Protein AF-A0A5J5MX87-F1 (afdb_monomer_lite)

pLDDT: mean 70.72, std 14.15, range [41.59, 87.38]

Radius of gyration: 23.37 Å; chains: 1; bounding box: 48×44×60 Å

Secondary structure (DSSP, 8-state):
---HHHHHHHHHHHHHHHGGG-------S----------SPPPGGG-S--EEPPTTSSS--EE---SS-----

Structure (mmCIF, N/CA/C/O backbone):
data_AF-A0A5J5MX87-F1
#
_entry.id   AF-A0A5J5MX87-F1
#
loop_
_atom_site.group_PDB
_atom_site.id
_atom_site.type_symbol
_atom_site.label_atom_id
_atom_site.label_alt_id
_atom_site.label_comp_id
_atom_site.label_asym_id
_atom_site.label_entity_id
_atom_site.label_seq_id
_atom_site.pdbx_PDB_ins_code
_atom_site.Cartn_x
_atom_site.Cartn_y
_atom_site.Cartn_z
_atom_site.occupancy
_atom_site.B_iso_or_equiv
_atom_site.auth_seq_id
_atom_site.auth_comp_id
_atom_site.auth_asym_id
_atom_site.auth_atom_id
_atom_site.pdbx_PDB_model_num
ATOM 1 N N . MET A 1 1 ? -38.052 34.158 -36.634 1.00 41.59 1 MET A N 1
ATOM 2 C CA . MET A 1 1 ? -36.973 34.568 -35.707 1.00 41.59 1 MET A CA 1
ATOM 3 C C . MET A 1 1 ? -36.611 33.344 -34.882 1.00 41.59 1 MET A C 1
ATOM 5 O O . MET A 1 1 ? -37.499 32.774 -34.263 1.00 41.59 1 MET A O 1
ATOM 9 N N . LYS A 1 2 ? -35.391 32.821 -35.028 1.00 58.56 2 LYS A N 1
ATOM 10 C CA . LYS A 1 2 ? -35.025 31.449 -34.641 1.00 58.56 2 LYS A CA 1
ATOM 11 C C . LYS A 1 2 ? -33.938 31.528 -33.565 1.00 58.56 2 LYS A C 1
ATOM 13 O O . LYS A 1 2 ? -32.758 31.407 -33.861 1.00 58.56 2 LYS A O 1
ATOM 18 N N . ASN A 1 3 ? -34.349 31.772 -32.322 1.00 61.00 3 ASN A N 1
ATOM 19 C CA . ASN A 1 3 ? -33.446 32.031 -31.190 1.00 61.00 3 ASN A CA 1
ATOM 20 C C . ASN A 1 3 ? -33.022 30.739 -30.459 1.00 61.00 3 ASN A C 1
ATOM 22 O O . ASN A 1 3 ? -32.744 30.752 -29.265 1.00 61.00 3 ASN A O 1
ATOM 26 N N . PHE A 1 4 ? -32.942 29.617 -31.178 1.00 58.78 4 PHE A N 1
ATOM 27 C CA . PHE A 1 4 ? -32.523 28.326 -30.627 1.00 58.78 4 PHE A CA 1
ATOM 28 C C . PHE A 1 4 ? -31.023 28.194 -30.268 1.00 58.78 4 PHE A C 1
ATOM 30 O O . PHE A 1 4 ? -30.732 27.350 -29.420 1.00 58.78 4 PHE A O 1
ATOM 37 N N . PRO A 1 5 ? -30.054 28.975 -30.812 1.00 66.69 5 PRO A N 1
ATOM 38 C CA . PRO A 1 5 ? -28.645 28.730 -30.489 1.00 66.69 5 PRO A CA 1
ATOM 39 C C . PRO A 1 5 ? -28.237 29.269 -29.111 1.00 66.69 5 PRO A C 1
ATOM 41 O O . PRO A 1 5 ? -27.305 28.745 -28.512 1.00 66.69 5 PRO A O 1
ATOM 44 N N . VAL A 1 6 ? -28.940 30.276 -28.574 1.00 69.25 6 VAL A N 1
ATOM 45 C CA . VAL A 1 6 ? -28.555 30.925 -27.306 1.00 69.25 6 VAL A CA 1
ATOM 46 C C . VAL A 1 6 ? -28.796 30.005 -26.112 1.00 69.25 6 VAL A C 1
ATOM 48 O O . VAL A 1 6 ? -27.918 29.855 -25.272 1.00 69.25 6 VAL A O 1
ATOM 51 N N . ALA A 1 7 ? -29.950 29.335 -26.058 1.00 70.75 7 ALA A N 1
ATOM 52 C CA . ALA A 1 7 ? -30.245 28.389 -24.983 1.00 70.75 7 ALA A CA 1
ATOM 53 C C . ALA A 1 7 ? -29.242 27.225 -24.978 1.00 70.75 7 ALA A C 1
ATOM 55 O O . ALA A 1 7 ? -28.709 26.875 -23.929 1.00 70.75 7 ALA A O 1
ATOM 56 N N . SER A 1 8 ? -28.919 26.684 -26.157 1.00 71.12 8 SER A N 1
ATOM 57 C CA . SER A 1 8 ? -27.949 25.593 -26.289 1.00 71.12 8 SER A CA 1
ATOM 58 C C . SER A 1 8 ? -26.540 26.004 -25.846 1.00 71.12 8 SER A C 1
ATOM 60 O O . SER A 1 8 ? -25.847 25.211 -25.213 1.00 71.12 8 SER A O 1
ATOM 62 N N . LEU A 1 9 ? -26.126 27.242 -26.141 1.00 76.44 9 LEU A N 1
ATOM 63 C CA . LEU A 1 9 ? -24.853 27.800 -25.678 1.00 76.44 9 LEU A CA 1
ATOM 64 C C . LEU A 1 9 ? -24.820 27.958 -24.153 1.00 76.44 9 LEU A C 1
ATOM 66 O O . LEU A 1 9 ? -23.824 27.605 -23.529 1.00 76.44 9 LEU A O 1
ATOM 70 N N . LEU A 1 10 ? -25.910 28.430 -23.542 1.00 78.00 10 LEU A N 1
ATOM 71 C CA . LEU A 1 10 ? -25.999 28.571 -22.085 1.00 78.00 10 LEU A CA 1
ATOM 72 C C . LEU A 1 10 ? -25.936 27.216 -21.369 1.00 78.00 10 LEU A C 1
ATOM 74 O O . LEU A 1 10 ? -25.229 27.089 -20.372 1.00 78.00 10 LEU A O 1
ATOM 78 N N . PHE A 1 11 ? -26.612 26.191 -21.898 1.00 75.62 11 PHE A N 1
ATOM 79 C CA . PHE A 1 11 ? -26.529 24.831 -21.355 1.00 75.62 11 PHE A CA 1
ATOM 80 C C . PHE A 1 11 ? -25.107 24.264 -21.423 1.00 75.62 11 PHE A C 1
ATOM 82 O O . PHE A 1 11 ? -24.641 23.686 -20.446 1.00 75.62 11 PHE A O 1
ATOM 89 N N . LEU A 1 12 ? -24.393 24.474 -22.534 1.00 75.12 12 LEU A N 1
ATOM 90 C CA . LEU A 1 12 ? -22.993 24.053 -22.668 1.00 75.12 12 LEU A CA 1
ATOM 91 C C . LEU A 1 12 ? -22.082 24.734 -21.639 1.00 75.12 12 LEU A C 1
ATOM 93 O O . LEU A 1 12 ? -21.262 24.066 -21.014 1.00 75.12 12 LEU A O 1
ATOM 97 N N . VAL A 1 13 ? -22.248 26.043 -21.425 1.00 77.62 13 VAL A N 1
ATOM 98 C CA . VAL A 1 13 ? -21.463 26.794 -20.431 1.00 77.62 13 VAL A CA 1
ATOM 99 C C . VAL A 1 13 ? -21.735 26.289 -19.011 1.00 77.62 13 VAL A C 1
ATOM 101 O O . VAL A 1 13 ? -20.798 26.150 -18.225 1.00 77.62 13 VAL A O 1
ATOM 104 N N . LEU A 1 14 ? -22.991 25.968 -18.685 1.00 73.56 14 LEU A N 1
ATOM 105 C CA . LEU A 1 14 ? -23.359 25.416 -17.379 1.00 73.56 14 LEU A CA 1
ATOM 106 C C . LEU A 1 14 ? -22.720 24.045 -17.132 1.00 73.56 14 LEU A C 1
ATOM 108 O O . LEU A 1 14 ? -22.179 23.830 -16.053 1.00 73.56 14 LEU A O 1
ATOM 112 N N . ILE A 1 15 ? -22.728 23.149 -18.125 1.00 71.25 15 ILE A N 1
ATOM 113 C CA . ILE A 1 15 ? -22.101 21.823 -18.002 1.00 71.25 15 ILE A CA 1
ATOM 114 C C . ILE A 1 15 ? -20.587 21.965 -17.792 1.00 71.25 15 ILE A C 1
ATOM 116 O O . ILE A 1 15 ? -20.054 21.409 -16.838 1.00 71.25 15 ILE A O 1
ATOM 120 N N . LEU A 1 16 ? -19.911 22.793 -18.596 1.00 67.44 16 LEU A N 1
ATOM 121 C CA . LEU A 1 16 ? -18.463 23.018 -18.468 1.00 67.44 16 LEU A CA 1
ATOM 122 C C . LEU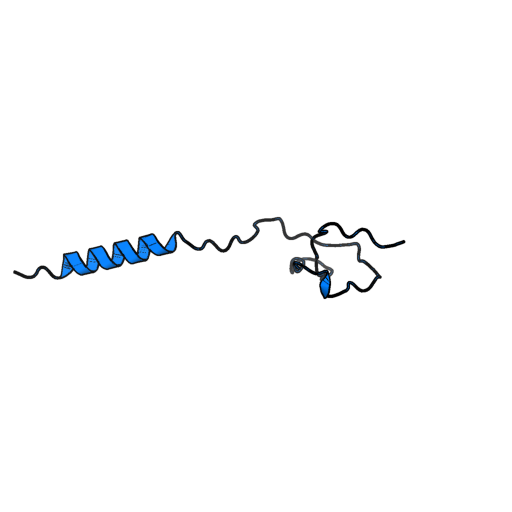 A 1 16 ? -18.063 23.665 -17.132 1.00 67.44 16 LEU A C 1
ATOM 124 O O . LEU A 1 16 ? -16.956 23.449 -16.650 1.00 67.44 16 LEU A O 1
ATOM 128 N N . SER A 1 17 ? -18.950 24.459 -16.528 1.00 66.06 17 SER A N 1
ATOM 129 C CA . SER A 1 17 ? -18.706 25.067 -15.213 1.00 66.06 17 SER A CA 1
ATOM 130 C C . SER A 1 17 ? -18.792 24.045 -14.073 1.00 66.06 17 SER A C 1
ATOM 132 O O . SER A 1 17 ? -18.164 24.235 -13.034 1.00 66.06 17 SER A O 1
ATOM 134 N N . VAL A 1 18 ? -19.565 22.969 -14.256 1.00 62.06 18 VAL A N 1
ATOM 135 C CA . VAL A 1 18 ? -19.776 21.916 -13.250 1.00 62.06 18 VAL A CA 1
ATOM 136 C C . VAL A 1 18 ? -18.621 20.904 -13.221 1.00 62.06 18 VAL A C 1
ATOM 138 O O . VAL A 1 18 ? -18.362 20.321 -12.171 1.00 62.06 18 VAL A O 1
ATOM 141 N N . ASP A 1 19 ? -17.848 20.768 -14.303 1.00 54.81 19 ASP A N 1
ATOM 142 C CA . ASP A 1 19 ? -16.672 19.881 -14.357 1.00 54.81 19 ASP A CA 1
ATOM 143 C C . ASP A 1 19 ? -15.457 20.381 -13.543 1.00 54.81 19 ASP A C 1
ATOM 145 O O . ASP A 1 19 ? -14.477 19.656 -13.371 1.00 54.81 19 ASP A O 1
ATOM 149 N N . LEU A 1 20 ? -15.509 21.586 -12.960 1.00 55.75 20 LEU A N 1
ATOM 150 C CA . LEU A 1 20 ? -14.458 22.094 -12.062 1.00 55.75 20 LEU A CA 1
ATOM 151 C C . LEU A 1 20 ? -14.673 21.680 -10.590 1.00 55.75 20 LEU A C 1
ATOM 153 O O . LEU A 1 20 ? -14.263 22.389 -9.670 1.00 55.75 20 LEU A O 1
ATOM 157 N N . GLY A 1 21 ? -15.381 20.573 -10.365 1.00 56.62 21 GLY A N 1
ATOM 158 C CA . GLY A 1 21 ? -15.908 20.191 -9.058 1.00 56.62 21 GLY A CA 1
ATOM 159 C C . GLY A 1 21 ? -15.618 18.764 -8.616 1.00 56.62 21 GLY A C 1
ATOM 160 O O . GLY A 1 21 ? -16.219 18.348 -7.639 1.00 56.62 21 GLY A O 1
ATOM 161 N N . ASP A 1 22 ? -14.745 18.012 -9.288 1.00 52.53 22 ASP A N 1
ATOM 162 C CA . ASP A 1 22 ? -14.196 16.777 -8.714 1.00 52.53 22 ASP A CA 1
ATOM 163 C C . ASP A 1 22 ? -12.898 16.378 -9.427 1.00 52.53 22 ASP A C 1
ATOM 165 O O . ASP A 1 22 ? -12.797 15.369 -10.126 1.00 52.53 22 ASP A O 1
ATOM 169 N N . THR A 1 23 ? -11.839 17.170 -9.234 1.00 46.84 23 THR A N 1
ATOM 170 C CA . THR A 1 23 ? -10.526 16.533 -9.169 1.00 46.84 23 THR A CA 1
ATOM 171 C C . THR A 1 23 ? -10.566 15.668 -7.922 1.00 46.84 23 THR A C 1
ATOM 173 O O . THR A 1 23 ? -10.194 16.113 -6.834 1.00 46.84 23 THR A O 1
ATOM 176 N N . THR A 1 24 ? -11.011 14.4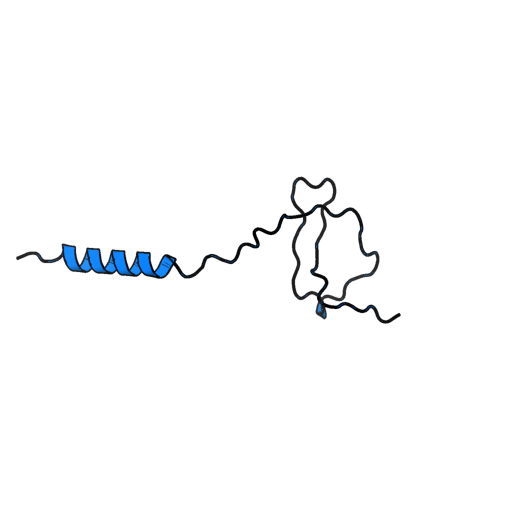13 -8.088 1.00 49.38 24 THR A N 1
ATOM 177 C CA . THR A 1 24 ? -10.630 13.323 -7.194 1.00 49.38 24 THR A CA 1
ATOM 178 C C . THR A 1 24 ? -9.174 13.576 -6.893 1.00 49.38 24 THR A C 1
ATOM 180 O O . THR A 1 24 ? -8.350 13.587 -7.813 1.00 49.38 24 THR A O 1
ATOM 183 N N . ARG A 1 25 ? -8.908 13.927 -5.636 1.00 51.09 25 ARG A N 1
ATOM 184 C CA . ARG A 1 25 ? -7.610 14.312 -5.104 1.00 51.09 25 ARG A CA 1
ATOM 185 C C . ARG A 1 25 ? -6.731 13.071 -5.167 1.00 51.09 25 ARG A C 1
ATOM 187 O O . ARG A 1 25 ? -6.486 12.415 -4.161 1.00 51.09 25 ARG A O 1
ATOM 194 N N . GLY A 1 26 ? -6.351 12.698 -6.386 1.00 47.12 26 GLY A N 1
ATOM 195 C CA . GLY A 1 26 ? -5.382 11.680 -6.698 1.00 47.12 26 GLY A CA 1
ATOM 196 C C . GLY A 1 26 ? -4.129 12.176 -6.033 1.00 47.12 26 GLY A C 1
ATOM 197 O O . GLY A 1 26 ? -3.547 13.166 -6.462 1.00 47.12 26 GLY A O 1
ATOM 198 N N . SER A 1 27 ? -3.836 11.571 -4.890 1.00 50.72 27 SER A N 1
ATOM 199 C CA . SER A 1 27 ? -2.645 11.820 -4.112 1.00 50.72 27 SER A CA 1
ATOM 200 C C . SER A 1 27 ? -1.463 11.634 -5.061 1.00 50.72 27 SER A C 1
ATOM 202 O O . SER A 1 27 ? -1.037 10.511 -5.324 1.00 50.72 27 SER A O 1
ATOM 204 N N . ASP A 1 28 ? -0.963 12.734 -5.630 1.00 50.59 28 ASP A N 1
ATOM 205 C CA . ASP A 1 28 ? 0.276 12.801 -6.412 1.00 50.59 28 ASP A CA 1
ATOM 206 C C . ASP A 1 28 ? 1.470 12.713 -5.441 1.00 50.59 28 ASP A C 1
ATOM 208 O O . ASP A 1 28 ? 2.413 13.499 -5.436 1.00 50.59 28 ASP A O 1
ATOM 212 N N . VAL A 1 29 ? 1.368 11.773 -4.502 1.00 47.38 29 VAL A N 1
ATOM 213 C CA . VAL A 1 29 ? 2.381 11.443 -3.519 1.00 47.38 29 VAL A CA 1
ATOM 214 C C . VAL A 1 29 ? 3.108 10.244 -4.096 1.00 47.38 29 VAL A C 1
ATOM 216 O O . VAL A 1 29 ? 2.506 9.228 -4.443 1.00 47.38 29 VAL A O 1
ATOM 219 N N . ALA A 1 30 ? 4.415 10.394 -4.283 1.00 52.47 30 ALA A N 1
ATOM 220 C CA . ALA A 1 30 ? 5.287 9.403 -4.888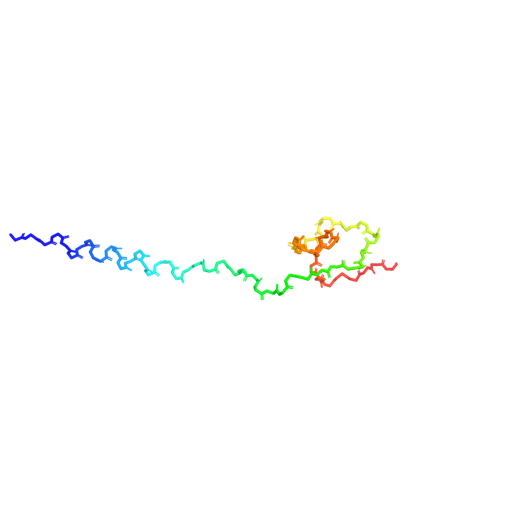 1.00 52.47 30 ALA A CA 1
ATOM 221 C C . ALA A 1 30 ? 4.991 7.983 -4.366 1.00 52.47 30 ALA A C 1
ATOM 223 O O . ALA A 1 30 ? 5.385 7.636 -3.266 1.00 52.47 30 ALA A O 1
ATOM 224 N N . LYS A 1 31 ? 4.296 7.143 -5.150 1.00 63.88 31 LYS A N 1
ATOM 225 C CA . LYS A 1 31 ? 4.031 5.746 -4.763 1.00 63.88 31 LYS A CA 1
ATOM 226 C C . LYS A 1 31 ? 5.367 5.025 -4.510 1.00 63.88 31 LYS A C 1
ATOM 228 O O . LYS A 1 31 ? 6.123 4.795 -5.458 1.00 63.88 31 LYS A O 1
ATOM 233 N N . PHE A 1 32 ? 5.669 4.737 -3.249 1.00 73.88 32 PHE A N 1
ATOM 234 C CA . PHE A 1 32 ? 6.949 4.189 -2.798 1.00 73.88 32 PHE A CA 1
ATOM 235 C C . PHE A 1 32 ? 7.022 2.665 -2.998 1.00 73.88 32 PHE A C 1
ATOM 237 O O . PHE A 1 32 ? 5.998 1.987 -3.108 1.00 73.88 32 PHE A O 1
ATOM 244 N N . CYS A 1 33 ? 8.243 2.123 -3.017 1.00 84.06 33 CYS A N 1
ATOM 245 C CA . CYS A 1 33 ? 8.481 0.693 -2.809 1.00 84.06 33 CYS A CA 1
ATOM 246 C C . CYS A 1 33 ? 8.815 0.440 -1.337 1.00 84.06 33 CYS A C 1
ATOM 248 O O . CYS A 1 33 ? 9.546 1.218 -0.721 1.00 84.06 33 CYS A O 1
ATOM 250 N N . CYS A 1 34 ? 8.299 -0.653 -0.781 1.00 84.06 34 CYS A N 1
ATOM 251 C CA . CYS A 1 34 ? 8.551 -1.053 0.599 1.00 84.06 34 CYS A CA 1
ATOM 252 C C . CYS A 1 34 ? 9.536 -2.221 0.645 1.00 84.06 34 CYS A C 1
ATOM 254 O O . CYS A 1 34 ? 9.424 -3.162 -0.133 1.00 84.06 34 CYS A O 1
ATOM 256 N N . PHE A 1 35 ? 10.474 -2.172 1.591 1.00 84.75 35 PHE 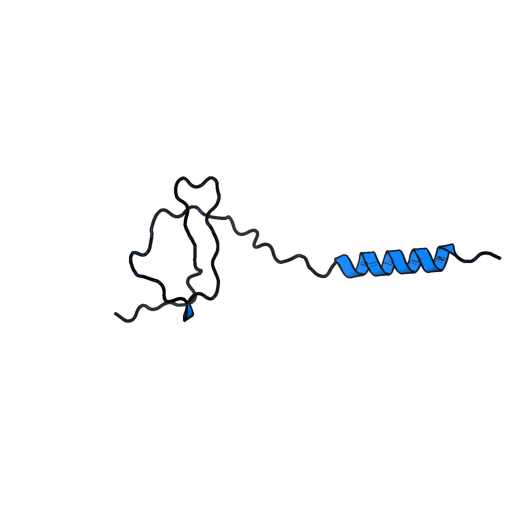A N 1
ATOM 257 C CA . PHE A 1 35 ? 11.456 -3.242 1.823 1.00 84.75 35 PHE A CA 1
ATOM 258 C C . PHE A 1 35 ? 11.378 -3.818 3.244 1.00 84.75 35 PHE A C 1
ATOM 260 O O . PHE A 1 35 ? 12.073 -4.777 3.566 1.00 84.75 35 PHE A O 1
ATOM 267 N N . GLN A 1 36 ? 10.534 -3.237 4.103 1.00 83.81 36 GLN A N 1
ATOM 268 C CA . GLN A 1 36 ? 10.297 -3.686 5.473 1.00 83.81 36 GLN A CA 1
ATOM 269 C C . GLN A 1 36 ? 8.802 -3.885 5.696 1.00 83.81 36 GLN A C 1
ATOM 271 O O . GLN A 1 36 ? 7.994 -3.041 5.309 1.00 83.81 36 GLN A O 1
ATOM 276 N N . TYR A 1 37 ? 8.456 -4.990 6.349 1.00 85.19 37 TYR A N 1
ATOM 277 C CA . TYR A 1 37 ? 7.081 -5.440 6.527 1.00 85.19 37 TYR A CA 1
ATOM 278 C C . TYR A 1 37 ? 6.812 -5.719 8.000 1.00 85.19 37 TYR A C 1
ATOM 280 O O . TYR A 1 37 ? 7.660 -6.271 8.706 1.00 85.19 37 TYR A O 1
ATOM 288 N N . SER A 1 38 ? 5.616 -5.360 8.465 1.00 82.56 38 SER A N 1
ATOM 289 C CA . SER A 1 38 ? 5.148 -5.800 9.777 1.00 82.56 38 SER A CA 1
ATOM 290 C C . SER A 1 38 ? 4.835 -7.291 9.723 1.00 82.56 38 SER A C 1
ATOM 292 O O . SER A 1 38 ? 4.051 -7.730 8.890 1.00 82.56 38 SER A O 1
ATOM 294 N N . GLN A 1 39 ? 5.408 -8.054 10.650 1.00 85.94 39 GLN A N 1
ATOM 295 C CA . GLN A 1 39 ? 5.074 -9.468 10.856 1.00 85.94 39 GLN A CA 1
ATOM 296 C C . GLN A 1 39 ? 3.812 -9.645 11.721 1.00 85.94 39 GLN A C 1
ATOM 298 O O . GLN A 1 39 ? 3.307 -10.753 11.873 1.00 85.94 39 GLN A O 1
ATOM 303 N N . LYS A 1 40 ? 3.303 -8.561 12.327 1.00 86.06 40 LYS A N 1
ATOM 304 C CA . LYS A 1 40 ? 2.090 -8.594 13.149 1.00 86.06 40 LYS A CA 1
ATOM 305 C C . LYS A 1 40 ? 0.849 -8.398 12.275 1.00 86.06 40 LYS A C 1
ATOM 307 O O . LYS A 1 40 ? 0.860 -7.476 11.451 1.00 86.06 40 LYS A O 1
ATOM 312 N N . PRO A 1 41 ? -0.221 -9.188 12.482 1.00 82.06 41 PRO A N 1
ATOM 313 C CA . PRO A 1 41 ? -1.484 -8.966 11.796 1.00 82.06 41 PRO A CA 1
ATOM 314 C C . PRO A 1 41 ? -2.055 -7.610 12.210 1.00 82.06 41 PRO A C 1
ATOM 316 O O . PRO A 1 41 ? -2.090 -7.273 13.395 1.00 82.06 41 PRO A O 1
ATOM 319 N N . LEU A 1 42 ? -2.496 -6.832 11.226 1.00 81.12 42 LEU A N 1
ATOM 320 C CA . LEU A 1 42 ? -3.120 -5.541 11.467 1.00 81.12 42 LEU A CA 1
ATOM 321 C C . LEU A 1 42 ? -4.633 -5.738 11.644 1.00 81.12 42 LEU A C 1
ATOM 323 O O . LEU A 1 42 ? -5.283 -6.257 10.731 1.00 81.12 42 LEU A O 1
ATOM 327 N N . PRO A 1 43 ? -5.224 -5.350 12.788 1.00 84.81 43 PRO A N 1
ATOM 328 C CA . PRO A 1 43 ? -6.667 -5.417 12.960 1.00 84.81 43 PRO A CA 1
ATOM 329 C C . PRO A 1 43 ? -7.374 -4.511 11.948 1.00 84.81 43 PRO A C 1
ATOM 331 O O . PRO A 1 43 ? -7.115 -3.311 11.901 1.00 84.81 43 PRO A O 1
ATOM 334 N N . TRP A 1 44 ? -8.320 -5.064 11.184 1.00 82.12 44 TRP A N 1
ATOM 335 C CA . TRP A 1 44 ? -9.032 -4.324 10.130 1.00 82.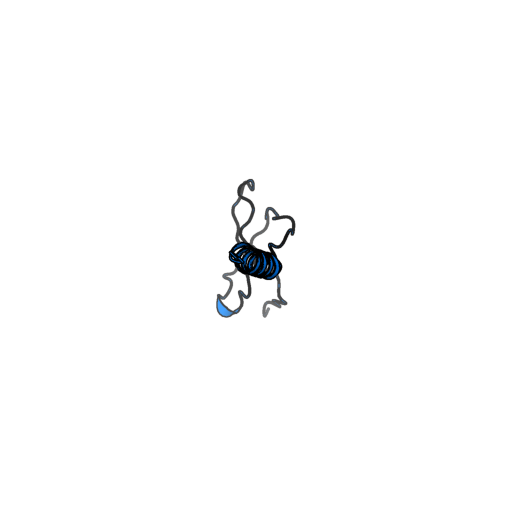12 44 TRP A CA 1
ATOM 336 C C . TRP A 1 44 ? -9.721 -3.051 10.640 1.00 82.12 44 TRP A C 1
ATOM 338 O O . TRP A 1 44 ? -9.767 -2.040 9.952 1.00 82.12 44 TRP A O 1
ATOM 348 N N . LYS A 1 45 ? -10.193 -3.077 11.893 1.00 82.12 45 LYS A N 1
ATOM 349 C CA . LYS A 1 45 ? -10.846 -1.938 12.558 1.00 82.12 45 LYS A CA 1
ATOM 350 C C . LYS A 1 45 ? -9.968 -0.684 12.647 1.00 82.12 45 LYS A C 1
ATOM 352 O O . LYS A 1 45 ? -10.504 0.389 12.887 1.00 82.12 45 LYS A O 1
ATOM 357 N N . TRP A 1 46 ? -8.650 -0.825 12.524 1.00 77.88 46 TRP A N 1
ATOM 358 C CA . TRP A 1 46 ? -7.684 0.272 12.645 1.00 77.88 46 TRP A CA 1
ATOM 359 C C . TRP A 1 46 ? -7.119 0.712 11.293 1.00 77.88 46 TRP A C 1
ATOM 361 O O . TRP A 1 46 ? -6.306 1.630 11.232 1.00 77.88 46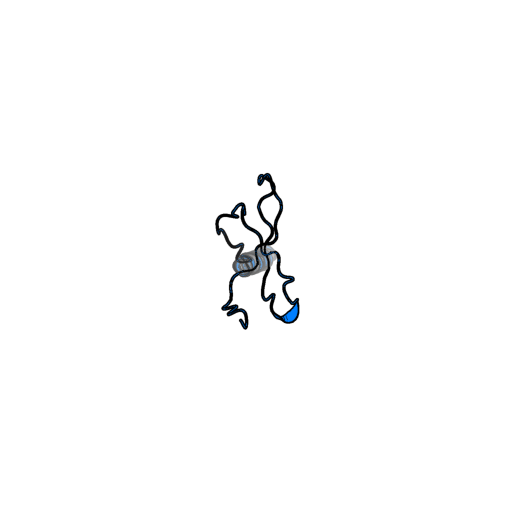 TRP A O 1
ATOM 371 N N . VAL A 1 47 ? -7.535 0.066 10.202 1.00 82.94 47 VAL A N 1
ATOM 372 C CA . VAL A 1 47 ? -7.126 0.441 8.850 1.00 82.94 47 VAL A CA 1
ATOM 373 C C . VAL A 1 47 ? -8.066 1.535 8.356 1.00 82.94 47 VAL A C 1
ATOM 375 O O . VAL A 1 47 ? -9.144 1.256 7.840 1.00 82.94 47 VAL A O 1
ATOM 378 N N . HIS A 1 48 ? -7.665 2.792 8.538 1.00 82.88 48 HIS A N 1
ATOM 379 C CA . HIS A 1 48 ? -8.418 3.943 8.027 1.00 82.88 48 HIS A CA 1
ATOM 380 C C . HIS A 1 48 ? -8.291 4.089 6.512 1.00 82.88 48 HIS A C 1
ATOM 382 O O . HIS A 1 48 ? -9.254 4.419 5.824 1.00 82.88 48 HIS A O 1
ATOM 388 N N . SER A 1 49 ? -7.093 3.839 5.995 1.00 81.00 49 SER A N 1
ATOM 389 C CA . SER A 1 49 ? -6.792 3.880 4.574 1.00 81.00 49 SER A CA 1
ATOM 390 C C . SER A 1 49 ? -5.665 2.908 4.255 1.00 81.00 49 SER A C 1
ATOM 392 O O . SER A 1 49 ? -4.875 2.520 5.123 1.00 81.00 49 SER A O 1
ATOM 394 N N . TYR A 1 50 ? -5.624 2.478 3.001 1.00 83.19 50 TYR A N 1
ATOM 395 C CA . TYR A 1 50 ? -4.564 1.634 2.491 1.00 83.19 50 TYR A CA 1
ATOM 396 C C . TYR A 1 50 ? -4.251 2.015 1.048 1.00 83.19 50 TYR A C 1
ATOM 398 O O . TYR A 1 50 ? -5.129 2.432 0.293 1.00 83.19 50 TYR A O 1
ATOM 406 N N . GLU A 1 51 ? -2.996 1.837 0.666 1.00 85.12 51 GLU A N 1
ATOM 407 C CA . GLU A 1 51 ? -2.505 2.066 -0.685 1.00 85.12 51 GLU A CA 1
ATOM 408 C C . GLU A 1 51 ? -1.644 0.885 -1.126 1.00 85.12 51 GLU A C 1
ATOM 410 O O . GLU A 1 51 ? -0.930 0.286 -0.326 1.00 85.12 51 GLU A O 1
ATOM 415 N N . PHE A 1 52 ? -1.682 0.541 -2.409 1.00 84.88 52 PHE A N 1
ATOM 416 C CA . PHE A 1 52 ? -0.785 -0.470 -2.962 1.00 84.88 52 PHE A CA 1
ATOM 417 C C . PHE A 1 52 ? 0.532 0.162 -3.420 1.00 84.88 52 PHE A C 1
ATOM 419 O O . PHE A 1 52 ? 0.557 1.265 -3.974 1.00 84.88 52 PHE A O 1
ATOM 426 N N . THR A 1 53 ? 1.636 -0.566 -3.247 1.00 87.38 53 THR A N 1
ATOM 427 C CA . THR A 1 53 ? 2.931 -0.210 -3.853 1.00 87.38 53 THR A CA 1
ATOM 428 C C . THR A 1 53 ? 2.845 -0.166 -5.380 1.00 87.38 53 THR A C 1
ATOM 430 O O . THR A 1 53 ? 1.997 -0.831 -5.976 1.00 87.38 53 THR A O 1
ATOM 433 N N . ARG A 1 54 ? 3.773 0.546 -6.038 1.00 84.50 54 ARG A N 1
ATOM 434 C CA . ARG A 1 54 ? 3.832 0.580 -7.511 1.00 84.50 54 ARG A CA 1
ATOM 435 C C . ARG A 1 54 ? 4.022 -0.792 -8.121 1.00 84.50 54 ARG A C 1
ATOM 437 O O . ARG A 1 54 ? 4.685 -1.665 -7.560 1.00 84.50 54 ARG A O 1
ATOM 444 N N . ASP A 1 55 ? 3.576 -0.904 -9.369 1.00 84.62 55 ASP A N 1
ATOM 445 C CA . ASP A 1 55 ? 3.751 -2.147 -10.084 1.00 84.62 55 ASP A CA 1
ATOM 446 C C . ASP A 1 55 ? 5.198 -2.489 -10.419 1.00 84.62 55 ASP A C 1
ATOM 448 O O . ASP A 1 55 ? 5.550 -3.665 -10.456 1.00 84.62 55 ASP A O 1
ATOM 452 N N . SER A 1 56 ? 6.027 -1.463 -10.587 1.00 85.75 56 SER A N 1
ATOM 453 C CA . SER A 1 56 ? 7.460 -1.581 -10.837 1.00 85.75 56 SER A CA 1
ATOM 454 C C . SER A 1 56 ? 8.265 -2.058 -9.624 1.00 85.75 56 SER A C 1
ATOM 456 O O . SER A 1 56 ? 9.457 -2.317 -9.762 1.00 85.75 56 SER A O 1
ATOM 458 N N . CYS A 1 57 ? 7.668 -2.129 -8.430 1.00 84.62 57 CYS A N 1
ATOM 459 C CA . CYS A 1 57 ? 8.362 -2.641 -7.256 1.00 84.62 57 CYS A CA 1
ATOM 460 C C . CYS A 1 57 ? 8.557 -4.156 -7.386 1.00 84.62 57 CYS A C 1
ATOM 462 O O . CYS A 1 57 ? 7.632 -4.884 -7.744 1.00 84.62 57 CYS A O 1
ATOM 464 N N . SER A 1 58 ? 9.757 -4.636 -7.054 1.00 85.50 58 SER A N 1
ATOM 465 C CA . SER A 1 58 ? 10.078 -6.070 -7.056 1.00 85.50 58 SER A CA 1
ATOM 466 C C . SER A 1 58 ? 9.225 -6.865 -6.066 1.00 85.50 58 SER A C 1
ATOM 468 O O . SER A 1 58 ? 8.961 -8.044 -6.278 1.00 85.50 58 SER A O 1
ATOM 470 N N . GLN A 1 59 ? 8.777 -6.210 -4.996 1.00 84.62 59 GLN A N 1
ATOM 471 C CA . GLN A 1 59 ? 7.876 -6.764 -3.999 1.00 84.62 59 GLN A CA 1
ATOM 472 C C . GLN A 1 59 ? 6.609 -5.914 -3.932 1.00 84.62 59 GLN A C 1
ATOM 474 O O . GLN A 1 59 ? 6.677 -4.685 -3.860 1.00 84.62 59 GLN A O 1
ATOM 479 N N . LYS A 1 60 ? 5.453 -6.581 -3.964 1.00 85.69 60 LYS A N 1
ATOM 480 C CA . LYS A 1 60 ? 4.146 -5.939 -3.824 1.00 85.69 60 LYS A CA 1
ATOM 481 C C . LYS A 1 60 ? 3.769 -5.883 -2.352 1.00 85.69 60 LYS A C 1
ATOM 483 O O . LYS A 1 60 ? 3.844 -6.897 -1.660 1.00 85.69 60 LYS A O 1
ATOM 488 N N . ALA A 1 61 ? 3.325 -4.721 -1.897 1.00 85.75 61 ALA A N 1
ATOM 489 C CA . ALA A 1 61 ? 2.889 -4.509 -0.529 1.00 85.75 61 ALA A CA 1
ATOM 490 C C . ALA A 1 61 ? 1.642 -3.627 -0.465 1.00 85.75 61 ALA A C 1
ATOM 492 O O . ALA A 1 61 ? 1.307 -2.908 -1.411 1.00 85.75 61 ALA A O 1
ATOM 493 N N . VAL A 1 62 ? 1.007 -3.659 0.702 1.00 84.88 62 VAL A N 1
ATOM 494 C CA . VAL A 1 62 ? -0.020 -2.701 1.100 1.00 84.88 62 VAL A CA 1
ATOM 495 C C . VAL A 1 62 ? 0.586 -1.766 2.139 1.00 84.88 62 VAL A C 1
ATOM 497 O O . VAL A 1 62 ? 1.129 -2.211 3.151 1.00 84.88 62 VAL A O 1
ATOM 500 N N . ILE A 1 63 ? 0.504 -0.472 1.872 1.00 85.12 63 ILE A N 1
ATOM 501 C CA . ILE A 1 63 ? 0.929 0.613 2.741 1.00 85.12 63 ILE A CA 1
ATOM 502 C C . ILE A 1 63 ? -0.309 1.107 3.474 1.00 85.12 63 ILE A C 1
ATOM 504 O O . ILE A 1 63 ? -1.259 1.574 2.858 1.00 85.12 63 ILE A O 1
ATOM 508 N N . THR A 1 64 ? -0.292 1.033 4.796 1.00 83.38 64 THR A N 1
ATOM 509 C CA . THR A 1 64 ? -1.296 1.683 5.639 1.00 83.38 64 THR A CA 1
ATOM 510 C C . THR A 1 64 ? -0.647 2.904 6.284 1.00 83.38 64 THR A C 1
ATOM 512 O O . THR A 1 64 ? 0.344 2.722 7.008 1.00 83.38 64 THR A O 1
ATOM 515 N N . PRO A 1 65 ? -1.136 4.133 6.029 1.00 72.12 65 PRO A N 1
ATOM 516 C CA . PRO A 1 65 ? -0.654 5.321 6.711 1.00 72.12 65 PRO A CA 1
ATOM 517 C C . PRO A 1 65 ? -0.675 5.110 8.218 1.00 72.12 65 PRO A C 1
ATOM 519 O O . PRO A 1 65 ? -1.596 4.534 8.796 1.00 72.12 65 PRO A O 1
ATOM 522 N N . LYS A 1 66 ? 0.416 5.524 8.852 1.00 65.31 66 LYS A N 1
ATOM 523 C CA . LYS A 1 66 ? 0.625 5.377 10.283 1.00 65.31 66 LYS A CA 1
ATOM 524 C C . LYS A 1 66 ? -0.187 6.437 11.028 1.00 65.31 66 LYS A C 1
ATOM 526 O O . LYS A 1 66 ? 0.392 7.353 11.604 1.00 65.31 66 LYS A O 1
ATOM 531 N N . ASP A 1 67 ? -1.506 6.294 11.062 1.00 55.56 67 ASP A N 1
ATOM 532 C CA . ASP A 1 67 ? -2.369 7.131 11.896 1.00 55.56 67 ASP A CA 1
ATOM 533 C C . ASP A 1 67 ? -2.222 6.667 13.353 1.00 55.56 67 ASP A C 1
ATOM 535 O O . ASP A 1 67 ? -2.979 5.842 13.847 1.00 55.56 67 ASP A O 1
ATOM 539 N N . LYS A 1 68 ? -1.148 7.117 14.019 1.00 48.62 68 LYS A N 1
ATOM 540 C CA . LYS A 1 68 ? -0.910 6.968 15.468 1.00 48.62 68 LYS A CA 1
ATOM 541 C C . LYS A 1 68 ? -1.228 5.565 16.043 1.00 48.62 68 LYS A C 1
ATOM 543 O O . LYS A 1 68 ? -1.958 5.418 17.016 1.00 48.62 68 LYS A O 1
ATOM 548 N N . TRP A 1 69 ? -0.639 4.517 15.469 1.00 53.59 69 TRP A N 1
ATOM 549 C CA . TRP A 1 69 ? -0.600 3.180 16.076 1.00 53.59 69 TRP A CA 1
ATOM 550 C C . TRP A 1 69 ? 0.511 3.186 17.141 1.00 53.59 69 TRP A C 1
ATOM 552 O O . TRP A 1 69 ? 1.685 3.006 16.842 1.00 53.59 69 TRP A O 1
ATOM 562 N N . GLU A 1 70 ? 0.171 3.423 18.403 1.00 51.50 70 GLU A N 1
ATOM 563 C CA . GLU A 1 70 ? 1.041 2.971 19.493 1.00 51.50 70 GLU A CA 1
ATOM 564 C C . GLU A 1 70 ? 0.672 1.499 19.719 1.00 51.50 70 GLU A C 1
ATOM 566 O O . GLU A 1 70 ? -0.447 1.204 20.144 1.00 51.50 70 GLU A O 1
ATOM 571 N N . TRP A 1 71 ? 1.549 0.549 19.367 1.00 49.84 71 TRP A N 1
ATOM 572 C CA . TRP A 1 71 ? 1.294 -0.847 19.734 1.00 49.84 71 TRP A CA 1
ATOM 573 C C . TRP A 1 71 ? 1.231 -0.922 21.263 1.00 49.84 71 TRP A C 1
ATOM 575 O O . TRP A 1 71 ? 2.202 -0.506 21.901 1.00 49.84 71 TRP A O 1
ATOM 585 N N . PRO A 1 72 ? 0.166 -1.478 21.871 1.00 47.75 72 PRO A N 1
ATOM 586 C CA . PRO A 1 72 ? 0.249 -1.852 23.273 1.00 47.75 72 PRO A CA 1
ATOM 587 C C . PRO A 1 72 ? 1.417 -2.837 23.395 1.00 47.75 72 PRO A C 1
ATOM 589 O O . PRO A 1 72 ? 1.463 -3.839 22.672 1.00 47.75 72 PRO A O 1
ATOM 592 N N . ARG A 1 73 ? 2.420 -2.463 24.196 1.00 55.81 73 ARG A N 1
ATOM 593 C CA . ARG A 1 73 ? 3.565 -3.327 24.494 1.00 55.81 73 ARG A CA 1
ATOM 594 C C . ARG A 1 73 ? 3.116 -4.576 25.232 1.00 55.81 73 ARG A C 1
ATOM 596 O O . ARG A 1 73 ? 2.219 -4.445 26.091 1.00 55.81 73 ARG A O 1
#

InterPro domains:
  IPR001811 Chemokine interleukin-8-like domain [PF00048] (33-65)
  IPR036048 Chemokine interleukin-8-like superfamily [SSF54117] (28-64)

Organism: Muntiacus reevesi (NCBI:txid9886)

Sequence (73 aa):
MKNFPVASLLFLVLILSVDLGDTTRGSDVAKFCCFQYSQKPLPWKWVHSYEFTRDSCSQKAVITPKDKWEWPR

Foldseek 3Di:
DCPPVVVVVVVVVVVVVCVVPDPPPPPPPPQDADDDDDPDDDDPVPQPDWDWHDPPHPDIDIDGPCPPDPDPD